Protein AF-A0A6P0M7S0-F1 (afdb_monomer)

Nearest PDB structures (foldseek):
  2wla-assembly1_A  TM=7.675E-01  e=1.914E-01  Streptococcus pyogenes
  8hx0-assembly1_A  TM=8.328E-01  e=4.537E-01  Mycolicibacterium smegmatis MC2 155
  5ww9-assembly1_B  TM=8.258E-01  e=5.711E-01  Mycolicibacterium smegmatis MC2 155
  4dyu-assembly1_K  TM=7.844E-01  e=1.609E+00  Yersinia pestis KIM10+
  4dyu-assembly1_H  TM=8.042E-01  e=1.704E+00  Yersinia pestis KIM10+

Solvent-accessible surface area (backbone atoms only — not comparable to full-atom values): 6104 Å² total; per-residue (Å²): 129,93,68,78,50,67,69,58,55,52,51,63,73,65,49,85,52,61,73,68,45,45,66,57,38,50,42,49,27,48,32,31,51,59,50,40,60,60,41,50,52,54,45,70,65,54,54,86,100,46,66,61,72,57,42,53,53,40,51,51,48,42,53,49,34,54,47,48,28,50,50,36,38,50,52,34,42,74,60,72,46,74,71,80,75,90,48,79,84,57,60,74,68,82,92,62,78,58,59,83,38,87,127

Radius of gyration: 15.81 Å; Cα contacts (8 Å, |Δi|>4): 85; chains: 1; bounding box: 34×26×45 Å

Structure (mmCIF, N/CA/C/O backbone):
data_AF-A0A6P0M7S0-F1
#
_entry.id   AF-A0A6P0M7S0-F1
#
loop_
_atom_site.group_PDB
_atom_site.id
_atom_site.type_symbol
_atom_site.label_atom_id
_atom_site.label_alt_id
_atom_site.label_comp_id
_atom_site.label_asym_id
_atom_site.label_entity_id
_atom_site.label_seq_id
_atom_site.pdbx_PDB_ins_code
_atom_site.Cartn_x
_atom_site.Cartn_y
_atom_site.Cartn_z
_atom_site.occupancy
_atom_site.B_iso_or_equiv
_atom_site.auth_seq_id
_atom_site.auth_comp_id
_atom_site.auth_asym_id
_atom_site.auth_atom_id
_atom_site.pdbx_PDB_model_num
ATOM 1 N N . MET A 1 1 ? 5.947 14.027 -2.491 1.00 51.91 1 MET A N 1
ATOM 2 C CA . MET A 1 1 ? 5.692 13.276 -1.244 1.00 51.91 1 MET A CA 1
ATOM 3 C C . MET A 1 1 ? 4.194 13.280 -1.000 1.00 51.91 1 MET A C 1
ATOM 5 O O . MET A 1 1 ? 3.612 14.361 -1.055 1.00 51.91 1 MET A O 1
ATOM 9 N N . LEU A 1 2 ? 3.589 12.102 -0.819 1.00 69.94 2 LEU A N 1
ATOM 10 C CA . LEU A 1 2 ? 2.176 11.948 -0.460 1.00 69.94 2 LEU A CA 1
ATOM 11 C C . LEU A 1 2 ? 1.878 12.792 0.788 1.00 69.94 2 LEU A C 1
ATOM 13 O O . LEU A 1 2 ? 2.626 12.726 1.764 1.00 69.94 2 LEU A O 1
ATOM 17 N N . LYS A 1 3 ? 0.822 13.609 0.754 1.00 79.56 3 LYS A N 1
ATOM 18 C CA . LYS A 1 3 ? 0.370 14.371 1.923 1.00 79.56 3 LYS A CA 1
ATOM 19 C C . LYS A 1 3 ? -0.970 13.815 2.372 1.00 79.56 3 LYS A C 1
ATOM 21 O O . LYS A 1 3 ? -1.966 13.993 1.681 1.00 79.56 3 LYS A O 1
ATOM 26 N N . ILE A 1 4 ? -0.981 13.162 3.529 1.00 81.12 4 ILE A N 1
ATOM 27 C CA . ILE A 1 4 ? -2.223 12.724 4.163 1.00 81.12 4 ILE A CA 1
ATOM 28 C C . ILE A 1 4 ? -2.917 13.965 4.750 1.00 81.12 4 ILE A C 1
ATOM 30 O O . ILE A 1 4 ? -2.265 14.730 5.472 1.00 81.12 4 ILE A O 1
ATOM 34 N N . PRO A 1 5 ? -4.208 14.205 4.456 1.00 86.50 5 PRO A N 1
ATOM 35 C CA . PRO A 1 5 ? -4.951 15.316 5.040 1.00 86.50 5 PRO A CA 1
ATOM 36 C C . PRO A 1 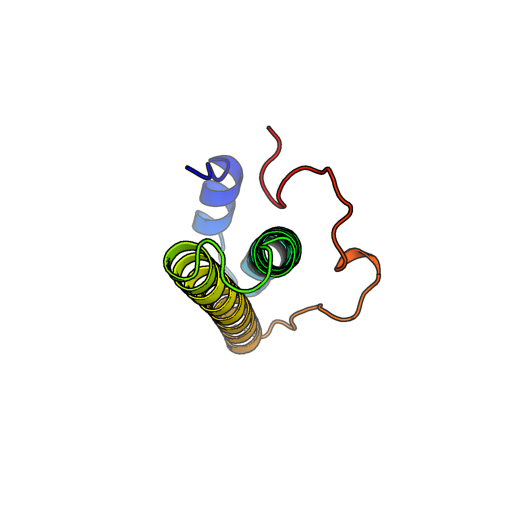5 ? -4.923 15.292 6.574 1.00 86.50 5 PRO A C 1
ATOM 38 O O . PRO A 1 5 ? -5.189 14.263 7.195 1.00 86.50 5 PRO A O 1
ATOM 41 N N . VAL A 1 6 ? -4.680 16.450 7.199 1.00 88.75 6 VAL A N 1
ATOM 42 C CA . VAL A 1 6 ? -4.621 16.587 8.671 1.00 88.75 6 VAL A CA 1
ATOM 43 C C . VAL A 1 6 ? -5.912 16.106 9.343 1.00 88.75 6 VAL A C 1
ATOM 45 O O . VAL A 1 6 ? -5.855 15.533 10.426 1.00 88.75 6 VAL A O 1
ATOM 48 N N . GLY A 1 7 ? -7.064 16.275 8.685 1.00 89.75 7 GLY A N 1
ATOM 49 C CA . GLY A 1 7 ? -8.348 15.782 9.188 1.00 89.75 7 GLY A CA 1
ATOM 50 C C . GLY A 1 7 ? -8.388 14.261 9.374 1.00 89.75 7 GLY A C 1
ATOM 51 O O . GLY A 1 7 ? -8.912 13.797 10.380 1.00 89.75 7 GLY A O 1
ATOM 52 N N . ILE A 1 8 ? -7.765 13.489 8.472 1.00 90.62 8 ILE A N 1
ATOM 53 C CA . ILE A 1 8 ? -7.666 12.024 8.607 1.00 90.62 8 ILE A CA 1
ATOM 54 C C . ILE A 1 8 ? -6.796 11.671 9.816 1.00 90.62 8 ILE A C 1
ATOM 56 O O . ILE A 1 8 ? -7.164 10.829 10.628 1.00 90.62 8 ILE A O 1
ATOM 60 N N . ILE A 1 9 ? -5.668 12.364 9.984 1.00 91.19 9 ILE A N 1
ATOM 61 C CA . ILE A 1 9 ? -4.771 12.148 11.126 1.00 91.19 9 ILE A CA 1
ATOM 62 C C . ILE A 1 9 ? -5.476 12.463 12.453 1.00 91.19 9 ILE A C 1
ATOM 64 O O . ILE A 1 9 ? -5.358 11.707 13.414 1.00 91.19 9 ILE A O 1
ATOM 68 N N . GLN A 1 10 ? -6.255 13.546 12.508 1.00 93.62 10 GLN A N 1
ATOM 69 C CA . GLN A 1 10 ? -7.046 13.895 13.689 1.00 93.62 10 GLN A CA 1
ATOM 70 C C . GLN A 1 10 ? -8.111 12.842 14.011 1.00 93.62 10 GLN A C 1
ATOM 72 O O . GLN A 1 10 ? -8.272 12.506 15.181 1.00 93.62 10 GLN A O 1
ATOM 77 N N . GLN A 1 11 ? -8.797 12.300 13.000 1.00 93.12 11 GLN A N 1
ATOM 78 C CA . GLN A 1 11 ? -9.774 11.220 13.181 1.00 93.12 11 GLN A CA 1
ATOM 79 C C . GLN A 1 11 ? -9.112 9.965 13.761 1.00 93.12 11 GLN A C 1
ATOM 81 O O . GLN A 1 11 ? -9.593 9.432 14.758 1.00 93.12 11 GLN A O 1
ATOM 86 N N . ILE A 1 12 ? -7.952 9.565 13.226 1.00 94.56 12 ILE A N 1
ATOM 87 C CA . ILE A 1 12 ? -7.176 8.426 13.742 1.00 94.56 12 ILE A CA 1
ATOM 88 C C . ILE A 1 12 ? -6.760 8.655 15.203 1.00 94.56 12 ILE A C 1
ATOM 90 O O . ILE A 1 12 ? -6.897 7.755 16.026 1.00 94.56 12 ILE A O 1
ATOM 94 N N . HIS A 1 13 ? -6.300 9.858 15.565 1.00 95.94 13 HIS A N 1
ATOM 95 C CA . HIS A 1 13 ? -5.942 10.179 16.955 1.00 95.94 13 HIS A CA 1
ATOM 96 C C . HIS A 1 13 ? -7.129 10.173 17.926 1.00 95.94 13 HIS A C 1
ATOM 98 O O . HIS A 1 13 ? -6.924 10.051 19.133 1.00 95.94 13 HIS A O 1
ATOM 104 N N . GLN A 1 14 ? -8.349 10.348 17.423 1.00 96.75 14 GLN A N 1
ATOM 105 C CA . GLN A 1 14 ? -9.572 10.359 18.223 1.00 96.75 14 GLN A CA 1
ATOM 106 C C . GLN A 1 14 ? -10.243 8.984 18.315 1.00 96.75 14 GLN A C 1
ATOM 108 O O . GLN A 1 14 ? -11.228 8.866 19.046 1.00 96.75 14 GLN A O 1
ATOM 113 N N . ALA A 1 15 ? -9.723 7.969 17.614 1.00 97.25 15 ALA A N 1
ATOM 114 C CA . ALA A 1 15 ? -10.228 6.604 17.671 1.00 97.25 15 ALA A CA 1
ATOM 115 C C . ALA A 1 15 ? -10.220 6.081 19.116 1.00 97.25 15 ALA A C 1
ATOM 117 O O . ALA A 1 15 ? -9.215 6.172 19.827 1.00 97.25 15 ALA A O 1
ATOM 118 N N . LYS A 1 16 ? -11.356 5.539 19.554 1.00 97.69 16 LYS A N 1
ATOM 119 C CA . LYS A 1 16 ? -11.543 4.961 20.893 1.00 97.69 16 LYS A CA 1
ATOM 120 C C . LYS A 1 16 ? -11.691 3.450 20.834 1.00 97.69 16 LYS A C 1
ATOM 122 O O . LYS A 1 16 ? -11.344 2.767 21.794 1.00 97.69 16 LYS A O 1
ATOM 127 N N . GLU A 1 17 ? -12.184 2.943 19.712 1.00 97.88 17 GLU A N 1
ATOM 128 C CA . GLU A 1 17 ? -12.411 1.530 19.464 1.00 97.88 17 GLU A CA 1
ATOM 129 C C . GLU A 1 17 ? -11.724 1.102 18.166 1.00 97.88 17 GLU A C 1
ATOM 13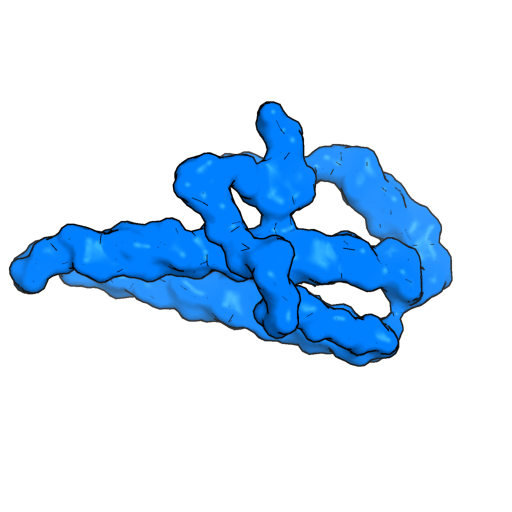1 O O . GLU A 1 17 ? -11.485 1.904 17.265 1.00 97.88 17 GLU A O 1
ATOM 136 N N . ALA A 1 18 ? -11.415 -0.191 18.045 1.00 97.38 18 ALA A N 1
ATOM 137 C CA . ALA A 1 18 ? -10.788 -0.739 16.843 1.00 97.38 18 ALA A CA 1
ATOM 138 C C . ALA A 1 18 ? -11.588 -0.424 15.566 1.00 97.38 18 ALA A C 1
ATOM 140 O O . ALA A 1 18 ? -11.002 -0.092 14.536 1.00 97.38 18 ALA A O 1
ATOM 141 N N . GLN A 1 19 ? -12.921 -0.487 15.655 1.00 98.12 19 GLN A N 1
ATOM 142 C CA . GLN A 1 19 ? -13.847 -0.231 14.551 1.00 98.12 19 GLN A CA 1
ATOM 143 C C . GLN A 1 19 ? -13.669 1.165 13.936 1.00 98.12 19 GLN A C 1
ATOM 145 O O . GLN A 1 19 ? -13.832 1.319 12.723 1.00 98.12 19 GLN A O 1
ATOM 150 N N . ASP A 1 20 ? -13.276 2.160 14.740 1.00 97.50 20 ASP A N 1
ATOM 151 C CA . ASP A 1 20 ? -13.047 3.537 14.282 1.00 97.50 20 ASP A CA 1
ATOM 152 C C . ASP A 1 20 ? -11.932 3.609 13.223 1.00 97.50 20 ASP A C 1
ATOM 154 O O . ASP A 1 20 ? -11.896 4.523 12.401 1.00 97.50 20 ASP A O 1
ATOM 158 N N . LEU A 1 21 ? -11.026 2.625 13.203 1.00 97.81 21 LEU A N 1
ATOM 159 C CA . LEU A 1 21 ? -9.898 2.564 12.273 1.00 97.81 21 LEU A CA 1
ATOM 160 C C . LEU A 1 21 ? -10.207 1.800 10.981 1.00 97.81 21 LEU A C 1
ATOM 162 O O . LEU A 1 21 ? -9.400 1.844 10.052 1.00 97.81 21 LEU A O 1
ATOM 166 N N . TYR A 1 22 ? -11.341 1.101 10.882 1.00 97.81 22 TYR A N 1
ATOM 167 C CA . TYR A 1 22 ? -11.570 0.155 9.782 1.00 97.81 22 TYR A CA 1
ATOM 168 C C . TYR A 1 22 ? -11.629 0.857 8.429 1.00 97.81 22 TYR A C 1
ATOM 170 O O . TYR A 1 22 ? -10.976 0.421 7.484 1.00 97.81 22 TYR A O 1
ATOM 178 N N . THR A 1 23 ? -12.343 1.981 8.344 1.00 95.56 23 THR A N 1
ATOM 179 C CA . THR A 1 23 ? -12.425 2.779 7.112 1.00 95.56 23 THR A CA 1
ATOM 180 C C . THR A 1 23 ? -11.066 3.367 6.733 1.00 95.56 23 THR A C 1
ATOM 182 O O . THR A 1 23 ? -10.726 3.410 5.555 1.00 95.56 23 THR A O 1
ATOM 185 N N . HIS A 1 24 ? -10.256 3.775 7.714 1.00 95.75 24 HIS A N 1
ATOM 186 C CA . HIS A 1 24 ? -8.918 4.314 7.463 1.00 95.75 24 HIS A CA 1
ATOM 187 C C . HIS A 1 24 ? -7.955 3.247 6.939 1.00 95.75 24 HIS A C 1
ATOM 189 O O . HIS A 1 24 ? -7.214 3.500 5.994 1.00 95.75 24 HIS A O 1
ATOM 195 N N . LEU A 1 25 ? -7.995 2.042 7.508 1.00 96.81 25 LEU A N 1
ATOM 196 C CA . LEU A 1 25 ? -7.180 0.919 7.048 1.00 96.81 25 LEU A CA 1
ATOM 197 C C . LEU A 1 25 ? -7.654 0.384 5.695 1.00 96.81 25 LEU A C 1
ATOM 199 O O . LEU A 1 25 ? -6.823 0.057 4.858 1.00 96.81 25 LEU A O 1
ATOM 203 N N . GLN A 1 26 ? -8.963 0.345 5.437 1.00 97.00 26 GLN A N 1
ATOM 204 C CA . GLN A 1 26 ? -9.485 -0.003 4.113 1.00 97.00 26 GLN A CA 1
ATOM 205 C C . GLN A 1 26 ? -9.026 1.014 3.057 1.00 97.00 26 GLN A C 1
ATOM 207 O O . GLN A 1 26 ? -8.548 0.622 1.997 1.00 97.00 26 GLN A O 1
ATOM 212 N N . ALA A 1 27 ? -9.081 2.309 3.372 1.00 94.56 27 ALA A N 1
ATOM 213 C CA . ALA A 1 27 ? -8.603 3.348 2.470 1.00 94.56 27 ALA A CA 1
ATOM 214 C C . ALA A 1 27 ? -7.076 3.283 2.260 1.00 94.56 27 ALA A C 1
ATOM 216 O O . ALA A 1 27 ? -6.604 3.495 1.146 1.00 94.56 27 ALA A O 1
ATOM 217 N N . ALA A 1 28 ? -6.299 2.940 3.297 1.00 95.56 28 ALA A N 1
ATOM 218 C CA . ALA A 1 28 ? -4.866 2.668 3.169 1.00 95.56 28 ALA A CA 1
ATOM 219 C C . ALA A 1 28 ? -4.590 1.468 2.259 1.00 95.56 28 ALA A C 1
ATOM 221 O O . ALA A 1 28 ? -3.725 1.546 1.397 1.00 95.56 28 ALA A O 1
ATOM 222 N N . LEU A 1 29 ? -5.369 0.395 2.380 1.00 96.75 29 LEU A N 1
ATOM 223 C CA . LEU A 1 29 ? -5.246 -0.784 1.527 1.00 96.75 29 LEU A CA 1
ATOM 224 C C . LEU A 1 29 ? -5.510 -0.433 0.055 1.00 96.75 29 LEU A C 1
ATOM 226 O O . LEU A 1 29 ? -4.746 -0.827 -0.824 1.00 96.75 29 LEU A O 1
ATOM 230 N N . GLU A 1 30 ? -6.561 0.344 -0.208 1.00 95.56 30 GLU A N 1
ATOM 231 C CA . GLU A 1 30 ? -6.885 0.852 -1.545 1.00 95.56 30 GLU A CA 1
ATOM 232 C C . GLU A 1 30 ? -5.792 1.774 -2.095 1.00 95.56 30 GLU A C 1
ATOM 234 O O . GLU A 1 30 ? -5.489 1.716 -3.286 1.00 95.56 30 GLU A O 1
ATOM 239 N N . LEU A 1 31 ? -5.165 2.594 -1.244 1.00 94.56 31 LEU A N 1
ATOM 240 C CA . LEU A 1 31 ? -4.036 3.435 -1.636 1.00 94.56 31 LEU A CA 1
ATOM 241 C C . LEU A 1 31 ? -2.850 2.591 -2.115 1.00 94.56 31 LEU A C 1
ATOM 243 O O . LEU A 1 31 ? -2.391 2.822 -3.232 1.00 94.56 31 LEU A O 1
ATO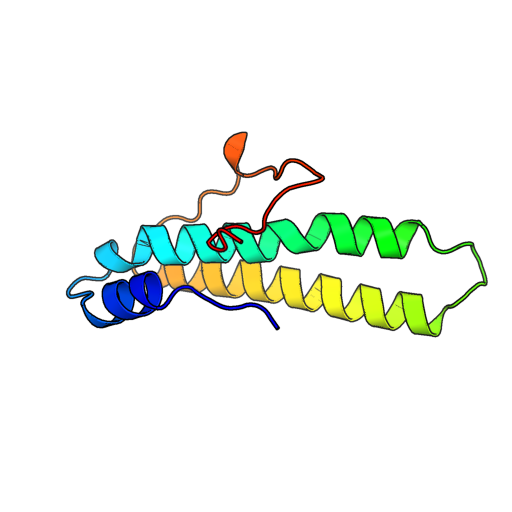M 247 N N . GLU A 1 32 ? -2.402 1.605 -1.332 1.00 96.06 32 GLU A N 1
ATOM 248 C CA . GLU A 1 32 ? -1.307 0.705 -1.737 1.00 96.06 32 GLU A CA 1
ATOM 249 C C . GLU A 1 32 ? -1.671 -0.061 -3.021 1.00 96.06 32 GLU A C 1
ATOM 251 O O . GLU A 1 32 ? -0.859 -0.217 -3.929 1.00 96.06 32 GLU A O 1
ATOM 256 N N . HIS A 1 33 ? -2.930 -0.495 -3.166 1.00 96.12 33 HIS A N 1
ATOM 257 C CA . HIS A 1 33 ? -3.370 -1.138 -4.403 1.00 96.12 33 HIS A CA 1
ATOM 258 C C . HIS A 1 33 ? -3.332 -0.187 -5.605 1.00 96.12 33 HIS A C 1
ATOM 260 O O . HIS A 1 33 ? -2.955 -0.597 -6.702 1.00 96.12 33 HIS A O 1
ATOM 266 N N . SER A 1 34 ? -3.683 1.086 -5.414 1.00 95.06 34 SER A N 1
ATOM 267 C CA . SER A 1 34 ? -3.762 2.074 -6.494 1.00 95.06 34 SER A CA 1
ATOM 268 C C . SER A 1 34 ? -2.420 2.382 -7.168 1.00 95.06 34 SER A C 1
ATOM 270 O O . SER A 1 34 ? -2.410 2.883 -8.297 1.00 95.06 34 SER A O 1
ATOM 272 N N . THR A 1 35 ? -1.295 2.066 -6.525 1.00 94.81 35 THR A N 1
ATOM 273 C CA . THR A 1 35 ? 0.055 2.290 -7.062 1.00 94.81 35 THR A CA 1
ATOM 274 C C . THR A 1 35 ? 0.589 1.079 -7.835 1.00 94.81 35 THR A C 1
ATOM 276 O O . THR A 1 35 ? 1.375 1.247 -8.773 1.00 94.81 35 THR A O 1
ATOM 279 N N . ILE A 1 36 ? 0.107 -0.134 -7.531 1.00 96.75 36 ILE A N 1
ATOM 280 C CA . ILE A 1 36 ? 0.572 -1.384 -8.151 1.00 96.75 36 ILE A CA 1
ATOM 281 C C . ILE A 1 36 ? 0.347 -1.396 -9.679 1.00 96.75 36 ILE A C 1
ATOM 283 O O . ILE A 1 36 ? 1.321 -1.633 -10.403 1.00 96.75 36 ILE A O 1
ATOM 287 N N . PRO A 1 37 ? -0.862 -1.128 -10.231 1.00 96.25 37 PRO A N 1
ATOM 288 C CA . PRO A 1 37 ? -1.069 -1.159 -11.679 1.00 96.25 37 PRO A CA 1
ATOM 289 C C . PRO A 1 37 ? -0.237 -0.124 -12.455 1.00 96.25 37 PRO A C 1
ATOM 291 O O . PRO A 1 37 ? 0.341 -0.510 -13.474 1.00 96.25 37 PRO A O 1
ATOM 294 N N . PRO A 1 38 ? -0.095 1.148 -12.020 1.00 96.06 38 PRO A N 1
ATOM 295 C CA . PRO A 1 38 ? 0.794 2.108 -12.672 1.00 96.06 38 PRO A CA 1
ATOM 296 C C . PRO A 1 38 ? 2.259 1.666 -12.683 1.00 96.06 38 PRO A C 1
ATOM 298 O O . PRO A 1 38 ? 2.910 1.769 -13.723 1.00 96.06 38 PRO A O 1
ATOM 301 N N . TYR A 1 39 ? 2.776 1.126 -11.573 1.00 97.44 39 TYR A N 1
ATOM 302 C CA . TYR A 1 39 ? 4.156 0.641 -11.528 1.00 97.44 39 TYR A CA 1
ATOM 303 C C . TYR A 1 39 ? 4.372 -0.600 -12.397 1.00 97.44 39 TYR A C 1
ATOM 305 O O . TYR A 1 39 ? 5.367 -0.668 -13.118 1.00 97.44 39 TYR A O 1
ATOM 313 N N . LEU A 1 40 ? 3.427 -1.544 -12.417 1.00 98.00 40 LEU A N 1
ATOM 314 C CA . LEU A 1 40 ? 3.475 -2.681 -13.340 1.00 98.00 40 LEU A CA 1
ATOM 315 C C . LEU A 1 40 ? 3.369 -2.235 -14.803 1.00 98.00 40 LEU A C 1
ATOM 317 O O . LEU A 1 40 ? 4.100 -2.740 -15.649 1.00 98.00 40 LEU A O 1
ATOM 321 N N . THR A 1 41 ? 2.511 -1.258 -15.103 1.00 97.56 41 THR A N 1
ATOM 322 C CA . THR A 1 41 ? 2.391 -0.677 -16.450 1.00 97.56 41 THR A CA 1
ATOM 323 C C . THR A 1 41 ? 3.716 -0.050 -16.882 1.00 97.56 41 THR A C 1
ATOM 325 O O . THR A 1 41 ? 4.175 -0.296 -17.995 1.00 97.56 41 THR A O 1
ATOM 328 N N . ALA A 1 42 ? 4.374 0.701 -15.992 1.00 97.12 42 ALA A N 1
ATOM 329 C CA . ALA A 1 42 ? 5.692 1.268 -16.251 1.00 97.12 42 ALA A CA 1
ATOM 330 C C . ALA A 1 42 ? 6.746 0.171 -16.475 1.00 97.12 42 ALA A C 1
ATOM 332 O O . ALA A 1 42 ? 7.446 0.209 -17.486 1.00 97.12 42 ALA A O 1
ATOM 333 N N . LEU A 1 43 ? 6.810 -0.834 -15.594 1.00 97.88 43 LEU A N 1
ATOM 334 C CA . LEU A 1 43 ? 7.733 -1.968 -15.7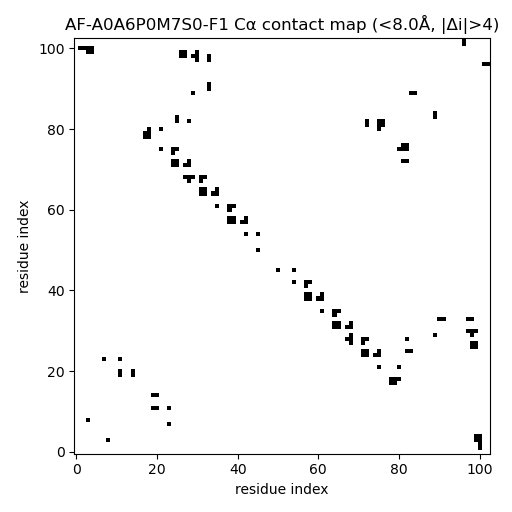04 1.00 97.88 43 LEU A CA 1
ATOM 335 C C . LEU A 1 43 ? 7.587 -2.691 -17.048 1.00 97.88 43 LEU A C 1
ATOM 337 O O . LEU A 1 43 ? 8.576 -2.901 -17.744 1.00 97.88 43 LEU A O 1
ATOM 341 N N . TYR A 1 44 ? 6.356 -3.033 -17.432 1.00 97.31 44 TYR A N 1
ATOM 342 C CA . TYR A 1 44 ? 6.081 -3.770 -18.666 1.00 97.31 44 TYR A CA 1
ATOM 343 C C . TYR A 1 44 ? 6.151 -2.912 -19.935 1.00 97.31 44 TYR A C 1
ATOM 345 O O . TYR A 1 44 ? 6.167 -3.461 -21.034 1.00 97.31 44 TYR A O 1
ATOM 353 N N . SER A 1 45 ? 6.233 -1.585 -19.810 1.00 97.44 45 SER A N 1
ATOM 354 C CA . SER A 1 45 ? 6.485 -0.694 -20.951 1.00 97.44 45 SER A CA 1
ATOM 355 C C . SER A 1 45 ? 7.964 -0.622 -21.361 1.00 97.44 45 SER A C 1
ATOM 357 O O . SER A 1 45 ? 8.277 -0.142 -22.455 1.00 97.44 45 SER A O 1
ATOM 359 N N . ILE A 1 46 ? 8.882 -1.097 -20.506 1.00 97.12 46 ILE A N 1
ATOM 360 C CA . ILE A 1 46 ? 10.323 -1.102 -20.784 1.00 97.12 46 ILE A CA 1
ATOM 361 C C . ILE A 1 46 ? 10.623 -2.095 -21.909 1.00 97.12 46 ILE A C 1
ATOM 363 O O . ILE A 1 46 ? 10.243 -3.263 -21.853 1.00 97.12 46 ILE A O 1
ATOM 367 N N . GLN A 1 47 ? 11.337 -1.630 -22.937 1.00 96.62 47 GLN A N 1
ATOM 368 C CA . GLN A 1 47 ? 11.682 -2.466 -24.084 1.00 96.62 47 GLN A CA 1
ATOM 369 C C . GLN A 1 47 ? 12.662 -3.581 -23.683 1.00 96.62 47 GLN A C 1
ATOM 371 O O . GLN A 1 47 ? 13.551 -3.342 -22.855 1.00 96.62 47 GLN A O 1
ATOM 376 N N . PRO A 1 48 ? 12.571 -4.776 -24.296 1.00 92.62 48 PRO A N 1
ATOM 377 C CA . PRO A 1 48 ? 13.518 -5.858 -24.051 1.00 92.62 48 PRO A CA 1
ATOM 378 C C . PRO A 1 48 ? 14.973 -5.399 -24.212 1.00 92.62 48 PRO A C 1
ATOM 380 O O . PRO A 1 48 ? 15.301 -4.674 -25.150 1.00 92.62 48 PRO A O 1
ATOM 383 N N . ASN A 1 49 ? 15.850 -5.839 -23.306 1.00 90.88 49 ASN A N 1
ATOM 384 C CA . ASN A 1 49 ? 17.279 -5.491 -23.275 1.00 90.88 49 ASN A CA 1
ATOM 385 C C . ASN A 1 49 ? 17.584 -3.986 -23.110 1.00 90.88 49 ASN A C 1
ATOM 387 O O . ASN A 1 49 ? 18.702 -3.552 -23.388 1.00 90.88 49 ASN A O 1
ATOM 391 N N . SER A 1 50 ? 16.618 -3.186 -22.649 1.00 94.12 50 SER A N 1
ATOM 392 C CA . SER A 1 50 ? 16.817 -1.773 -22.317 1.00 94.12 50 SER A CA 1
ATOM 393 C C . SER A 1 50 ? 16.617 -1.528 -20.823 1.00 94.12 50 SER A C 1
ATOM 395 O O . SER A 1 50 ? 15.802 -2.193 -20.189 1.00 94.12 50 SER A O 1
ATOM 397 N N . ASN A 1 51 ? 17.343 -0.554 -20.263 1.00 95.62 51 ASN A N 1
ATOM 398 C CA . ASN A 1 51 ? 17.053 0.023 -18.944 1.00 95.62 51 ASN A CA 1
ATOM 399 C C . ASN A 1 51 ? 16.879 -1.003 -17.805 1.00 95.62 51 ASN A C 1
ATOM 401 O O . ASN A 1 51 ? 16.045 -0.819 -16.921 1.00 95.62 51 ASN A O 1
ATOM 405 N N . GLN A 1 52 ? 17.671 -2.078 -17.803 1.00 95.69 52 GLN A N 1
ATOM 406 C CA . GLN A 1 52 ? 17.483 -3.2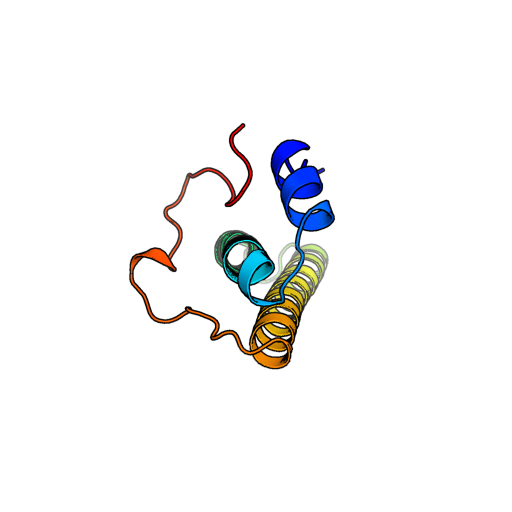01 -16.880 1.00 95.69 52 GLN A CA 1
ATOM 407 C C . GLN A 1 52 ? 17.558 -2.793 -15.402 1.00 95.69 52 GLN A C 1
ATOM 409 O O . GLN A 1 52 ? 16.718 -3.208 -14.612 1.00 95.69 52 GLN A O 1
ATOM 414 N N . THR A 1 53 ? 18.474 -1.891 -15.042 1.00 97.56 53 THR A N 1
ATOM 415 C CA . THR A 1 53 ? 18.542 -1.327 -13.684 1.00 97.56 53 THR A CA 1
ATOM 416 C C . THR A 1 53 ? 17.253 -0.601 -13.290 1.00 97.56 53 THR A C 1
ATOM 418 O O . THR A 1 53 ? 16.806 -0.707 -12.154 1.00 97.56 53 THR A O 1
ATOM 421 N N . ILE A 1 54 ? 16.615 0.114 -14.224 1.00 97.56 54 ILE A N 1
ATOM 422 C CA . ILE A 1 54 ? 15.335 0.788 -13.965 1.00 97.56 54 ILE A CA 1
ATOM 423 C C . ILE A 1 54 ? 14.225 -0.252 -13.784 1.00 97.56 54 ILE A C 1
ATOM 425 O O . ILE A 1 54 ? 13.411 -0.109 -12.876 1.00 97.56 54 ILE A O 1
ATOM 429 N N . ALA A 1 55 ? 14.209 -1.314 -14.595 1.00 97.75 55 ALA A N 1
ATOM 430 C CA . ALA A 1 55 ? 13.253 -2.408 -14.435 1.00 97.75 55 ALA A CA 1
ATOM 431 C C . ALA A 1 55 ? 13.379 -3.077 -13.054 1.00 97.75 55 ALA A C 1
ATOM 433 O O . ALA A 1 55 ? 12.371 -3.314 -12.395 1.00 97.75 55 ALA A O 1
ATOM 434 N N . GLU A 1 56 ? 14.603 -3.317 -12.580 1.00 97.75 56 GLU A N 1
ATOM 435 C CA . GLU A 1 56 ? 14.863 -3.884 -11.251 1.00 97.75 56 GLU A CA 1
ATOM 436 C C . GLU A 1 56 ? 14.390 -2.963 -10.118 1.00 97.75 56 GLU A C 1
ATOM 438 O O . GLU A 1 56 ? 13.768 -3.443 -9.170 1.00 97.75 56 GLU A O 1
ATOM 443 N N . ILE A 1 57 ? 14.614 -1.649 -10.241 1.00 98.31 57 ILE A N 1
ATOM 444 C CA . ILE A 1 57 ? 14.133 -0.648 -9.274 1.00 98.31 57 ILE A CA 1
ATOM 445 C C . ILE A 1 57 ? 12.600 -0.595 -9.256 1.00 98.31 57 ILE A C 1
ATOM 447 O O . ILE A 1 57 ? 11.990 -0.625 -8.193 1.00 98.31 57 ILE A O 1
ATOM 451 N N . ILE A 1 58 ? 11.942 -0.540 -10.417 1.00 98.19 58 ILE A N 1
ATOM 452 C CA . ILE A 1 58 ? 10.472 -0.512 -10.455 1.00 98.19 58 ILE A CA 1
ATOM 453 C C . ILE A 1 58 ? 9.909 -1.826 -9.901 1.00 98.19 58 ILE A C 1
ATOM 455 O O . ILE A 1 58 ? 8.944 -1.812 -9.141 1.00 98.19 58 ILE A O 1
ATOM 459 N N . PHE A 1 59 ? 10.527 -2.964 -10.224 1.00 98.06 59 PHE A N 1
ATOM 460 C CA . PHE A 1 59 ? 10.109 -4.255 -9.692 1.00 98.06 59 PHE A CA 1
ATOM 461 C C . PHE A 1 59 ? 10.281 -4.346 -8.170 1.00 98.06 59 PHE A C 1
ATOM 463 O O . PHE A 1 59 ? 9.429 -4.939 -7.504 1.00 98.06 59 PHE A O 1
ATOM 470 N N . SER A 1 60 ? 11.334 -3.751 -7.592 1.00 98.56 60 SER A N 1
ATOM 471 C CA . SER A 1 60 ? 11.462 -3.686 -6.133 1.00 98.56 60 SER A CA 1
ATOM 472 C C . SER A 1 60 ? 10.329 -2.874 -5.512 1.00 98.56 60 SER A C 1
ATOM 474 O O . SER A 1 60 ? 9.711 -3.373 -4.577 1.00 98.56 60 SER A O 1
ATOM 476 N N . VAL A 1 61 ? 9.989 -1.715 -6.090 1.00 98.25 61 VAL A N 1
ATOM 477 C CA . VAL A 1 61 ? 8.866 -0.879 -5.631 1.00 98.25 61 VAL A CA 1
ATOM 478 C C . VAL A 1 61 ? 7.544 -1.644 -5.705 1.00 98.25 61 VAL A C 1
ATOM 480 O O . VAL A 1 61 ? 6.839 -1.718 -4.711 1.00 98.25 61 VAL A O 1
ATOM 483 N N . VAL A 1 62 ? 7.225 -2.314 -6.822 1.00 98.31 62 VAL A N 1
ATOM 484 C CA . VAL A 1 62 ? 5.979 -3.106 -6.932 1.00 98.31 62 VAL A CA 1
ATOM 485 C C . VAL A 1 62 ? 5.854 -4.130 -5.798 1.00 98.31 62 VAL A C 1
ATOM 487 O O . VAL A 1 62 ? 4.771 -4.303 -5.239 1.00 98.31 62 VAL A O 1
ATOM 490 N N . ARG A 1 63 ? 6.949 -4.819 -5.448 1.00 98.50 63 ARG A N 1
ATOM 491 C CA . ARG A 1 63 ? 6.936 -5.789 -4.342 1.00 98.50 63 ARG A CA 1
ATOM 492 C C . ARG A 1 63 ? 6.746 -5.121 -2.983 1.00 98.50 63 ARG A C 1
ATOM 494 O O . ARG A 1 63 ? 6.098 -5.718 -2.128 1.00 98.50 63 ARG A O 1
ATOM 501 N N . GLU A 1 64 ? 7.301 -3.929 -2.783 1.00 98.56 64 GLU A N 1
ATOM 502 C CA . GLU A 1 64 ? 7.105 -3.143 -1.560 1.00 98.56 64 GLU A CA 1
ATOM 503 C C . GLU A 1 64 ? 5.641 -2.716 -1.409 1.00 98.56 64 GLU A C 1
ATOM 505 O O . GLU A 1 64 ? 5.048 -2.992 -0.372 1.00 98.56 64 GLU A O 1
ATOM 510 N N . GLU A 1 65 ? 5.006 -2.196 -2.461 1.00 98.06 65 GLU A N 1
ATOM 511 C CA . GLU A 1 65 ? 3.584 -1.808 -2.426 1.00 98.06 65 GLU A CA 1
ATOM 512 C C . GLU A 1 65 ? 2.663 -3.024 -2.179 1.00 98.06 65 GLU A C 1
ATOM 514 O O . GLU A 1 65 ? 1.717 -2.967 -1.390 1.00 98.06 65 GLU A O 1
ATOM 519 N N . MET A 1 66 ? 2.971 -4.186 -2.774 1.00 98.38 66 MET A N 1
ATOM 520 C CA . MET A 1 66 ? 2.263 -5.441 -2.472 1.00 98.38 66 MET A CA 1
ATOM 521 C C . MET A 1 66 ? 2.437 -5.866 -1.007 1.00 98.38 66 MET A C 1
ATOM 523 O O . MET A 1 66 ? 1.479 -6.325 -0.378 1.00 98.38 66 MET A O 1
ATOM 527 N N . LEU A 1 67 ? 3.645 -5.722 -0.455 1.00 98.56 67 LEU A N 1
ATOM 528 C CA . LEU A 1 67 ? 3.921 -6.013 0.949 1.00 98.56 67 LEU A CA 1
ATOM 529 C C . LEU A 1 67 ? 3.170 -5.045 1.870 1.00 98.56 67 LEU A C 1
ATOM 531 O O . LEU A 1 67 ? 2.572 -5.494 2.847 1.00 98.56 67 LEU A O 1
ATOM 535 N N . HIS A 1 68 ? 3.149 -3.749 1.560 1.00 98.31 68 HIS A N 1
ATOM 536 C CA . HIS A 1 68 ? 2.393 -2.756 2.318 1.00 98.31 68 HIS A CA 1
ATOM 537 C C . HIS A 1 68 ? 0.898 -3.083 2.324 1.00 98.31 68 HIS A C 1
ATOM 539 O O . HIS A 1 68 ? 0.298 -3.146 3.397 1.00 98.31 68 HIS A O 1
ATOM 545 N N . MET A 1 69 ? 0.315 -3.408 1.164 1.00 97.75 69 MET A N 1
ATOM 546 C CA . MET A 1 69 ? -1.087 -3.824 1.061 1.00 97.75 69 MET A CA 1
ATOM 547 C C . MET A 1 69 ? -1.391 -5.031 1.967 1.00 97.75 69 MET A C 1
ATOM 549 O O . MET A 1 69 ? -2.396 -5.040 2.681 1.00 97.75 69 MET A O 1
ATOM 553 N N . VAL A 1 70 ? -0.502 -6.033 1.998 1.00 98.50 70 VAL A N 1
ATOM 554 C CA . VAL A 1 70 ? -0.627 -7.204 2.887 1.00 98.50 70 VAL A CA 1
ATOM 555 C C . VAL A 1 70 ? -0.497 -6.817 4.362 1.00 98.50 70 VAL A C 1
ATOM 557 O O . VAL A 1 70 ? -1.263 -7.313 5.188 1.00 98.50 70 VAL A O 1
ATOM 560 N N . ILE A 1 71 ? 0.436 -5.931 4.716 1.00 98.75 71 ILE A N 1
ATOM 561 C CA . ILE A 1 71 ? 0.595 -5.444 6.093 1.00 98.75 71 ILE A CA 1
ATOM 562 C C . ILE A 1 71 ? -0.679 -4.732 6.552 1.00 98.75 71 ILE A C 1
ATOM 564 O O . ILE A 1 71 ? -1.191 -5.052 7.624 1.00 98.75 71 ILE A O 1
ATOM 568 N N . VAL A 1 72 ? -1.237 -3.833 5.737 1.00 98.44 72 VAL A N 1
ATOM 569 C CA . VAL A 1 72 ? -2.487 -3.128 6.057 1.00 98.44 72 VAL A CA 1
ATOM 570 C C . VAL A 1 72 ? -3.642 -4.116 6.230 1.00 98.44 72 VAL A C 1
ATOM 572 O O . VAL A 1 72 ? -4.374 -4.038 7.219 1.00 98.44 72 VAL A O 1
ATOM 575 N N . ALA A 1 73 ? -3.772 -5.091 5.325 1.00 98.50 73 ALA A N 1
ATOM 576 C CA . ALA A 1 73 ? -4.784 -6.139 5.426 1.00 98.50 73 ALA A CA 1
ATOM 577 C C . ALA A 1 73 ? -4.644 -6.958 6.722 1.00 98.50 73 ALA A C 1
ATOM 579 O O . ALA A 1 73 ? -5.636 -7.241 7.395 1.00 98.50 73 ALA A O 1
ATOM 580 N N . ASN A 1 74 ? -3.413 -7.305 7.104 1.00 98.69 74 ASN A N 1
ATOM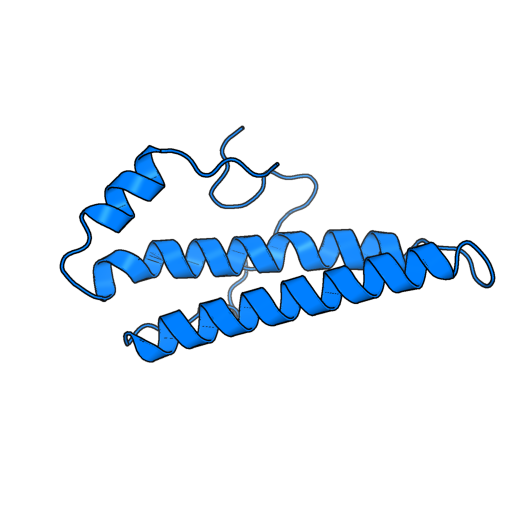 581 C CA . ASN A 1 74 ? -3.129 -8.038 8.335 1.00 98.69 74 ASN A CA 1
ATOM 582 C C . ASN A 1 74 ? -3.443 -7.213 9.586 1.00 98.69 74 ASN A C 1
ATOM 584 O O . ASN A 1 74 ? -4.014 -7.760 10.527 1.00 98.69 74 ASN A O 1
ATOM 588 N N . VAL A 1 75 ? -3.129 -5.913 9.597 1.00 98.62 75 VAL A N 1
ATOM 589 C CA . VAL A 1 75 ? -3.507 -5.018 10.702 1.00 98.62 75 VAL A CA 1
ATOM 590 C C . VAL A 1 75 ? -5.026 -4.944 10.824 1.00 98.62 75 VAL A C 1
ATOM 592 O O . VAL A 1 75 ? -5.543 -5.131 11.923 1.00 98.62 75 VAL A O 1
ATOM 595 N N . LEU A 1 76 ? -5.747 -4.746 9.714 1.00 98.56 76 LEU A N 1
ATOM 596 C CA . LEU A 1 76 ? -7.210 -4.691 9.715 1.00 98.56 76 LEU A CA 1
ATOM 597 C C . LEU A 1 76 ? -7.830 -5.995 10.239 1.00 98.56 76 LEU A C 1
ATOM 599 O O . LEU A 1 76 ? -8.708 -5.944 11.096 1.00 98.56 76 LEU A O 1
ATOM 603 N N . ASN A 1 77 ? -7.331 -7.152 9.794 1.00 98.62 77 ASN A N 1
ATOM 604 C CA . ASN A 1 77 ? -7.743 -8.455 10.328 1.00 98.62 77 ASN A CA 1
ATOM 605 C C . ASN A 1 77 ? -7.449 -8.586 11.834 1.00 98.62 77 ASN A C 1
ATOM 607 O O . ASN A 1 77 ? -8.301 -9.044 12.592 1.00 98.62 77 ASN A O 1
ATOM 611 N N . ALA A 1 78 ? -6.259 -8.175 12.287 1.00 98.62 78 ALA A N 1
ATOM 612 C CA . ALA A 1 78 ? -5.831 -8.319 13.680 1.00 98.62 78 ALA A CA 1
ATOM 613 C C . ALA A 1 78 ? -6.697 -7.519 14.664 1.00 98.62 78 ALA A C 1
ATOM 615 O O . ALA A 1 78 ? -6.867 -7.933 15.809 1.00 98.62 78 ALA A O 1
ATOM 616 N N . ILE A 1 79 ? -7.266 -6.397 14.217 1.00 98.25 79 ILE A N 1
ATOM 617 C CA . ILE A 1 79 ? -8.160 -5.562 15.026 1.00 98.25 79 ILE A CA 1
ATOM 618 C C . ILE A 1 79 ? -9.6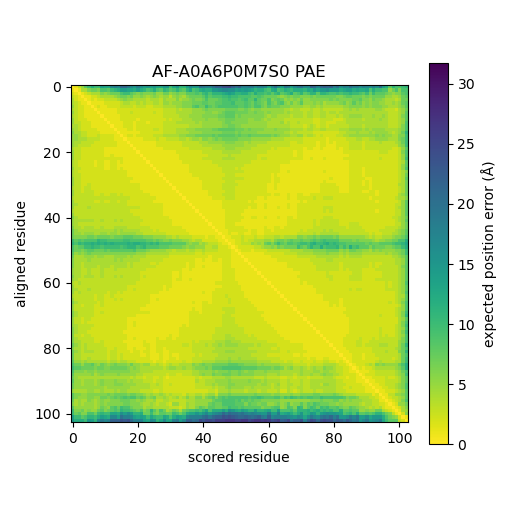50 -5.920 14.853 1.00 98.25 79 ILE A C 1
ATOM 620 O O . ILE A 1 79 ? -10.515 -5.172 15.310 1.00 98.25 79 ILE A O 1
ATOM 624 N N . GLY A 1 80 ? -9.958 -7.048 14.203 1.00 98.44 80 GLY A N 1
ATOM 625 C CA . GLY A 1 80 ? -11.315 -7.591 14.047 1.00 98.44 80 GLY A CA 1
ATOM 626 C C . GLY A 1 80 ? -12.058 -7.170 12.774 1.00 98.44 80 GLY A C 1
ATOM 627 O O . GLY A 1 80 ? -13.218 -7.539 12.600 1.00 98.44 80 GLY A O 1
ATOM 628 N N . GLY A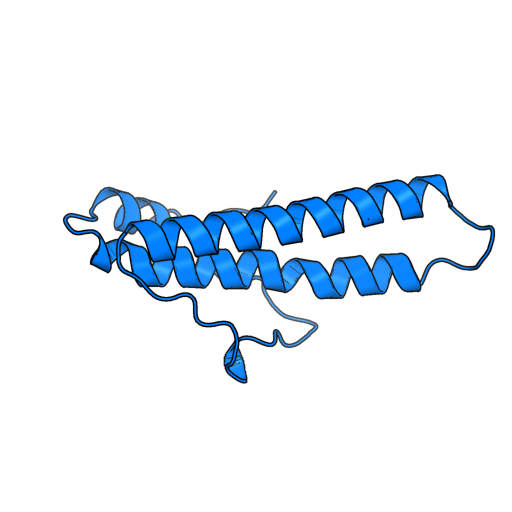 1 81 ? -11.414 -6.413 11.883 1.00 98.06 81 GLY A N 1
ATOM 629 C CA . GLY A 1 81 ? -11.982 -6.017 10.598 1.00 98.06 81 GLY A CA 1
ATOM 630 C C . GLY A 1 81 ? -11.845 -7.095 9.525 1.00 98.06 81 GLY A C 1
ATOM 631 O O . GLY A 1 81 ? -11.336 -8.189 9.751 1.00 98.06 81 GLY A O 1
ATOM 632 N N . SER A 1 82 ? -12.317 -6.789 8.317 1.00 97.88 82 SER A N 1
ATOM 633 C CA . SER A 1 82 ? -12.227 -7.693 7.166 1.00 97.88 82 SER A CA 1
ATOM 634 C C . SER A 1 82 ? -11.862 -6.901 5.909 1.00 97.88 82 SER A C 1
ATOM 636 O O . SER A 1 82 ? -12.724 -6.187 5.390 1.00 97.88 82 SER A O 1
ATOM 638 N N . PRO A 1 83 ? -10.618 -7.009 5.406 1.00 97.94 83 PRO A N 1
ATOM 639 C CA . PRO A 1 83 ? -10.179 -6.358 4.175 1.00 97.94 83 PRO A CA 1
ATOM 640 C C . PRO A 1 83 ? -11.097 -6.672 2.995 1.00 97.94 83 PRO A C 1
ATOM 642 O O . PRO A 1 83 ? -11.399 -7.835 2.725 1.00 97.94 83 PRO A O 1
ATOM 645 N N . GLN A 1 84 ? -11.539 -5.642 2.281 1.00 96.75 84 GLN A N 1
ATOM 646 C CA . GLN A 1 84 ? -12.413 -5.784 1.120 1.00 96.75 84 GLN A CA 1
ATOM 647 C C . GLN A 1 84 ? -11.591 -5.567 -0.153 1.00 96.75 84 GLN A C 1
ATOM 649 O O . GLN A 1 84 ? -11.263 -4.435 -0.491 1.00 96.75 84 GLN A O 1
ATOM 654 N N . VAL A 1 85 ? -11.258 -6.658 -0.847 1.00 95.56 85 VAL A N 1
ATOM 655 C CA . VAL A 1 85 ? -10.437 -6.644 -2.081 1.00 95.56 85 VAL A CA 1
ATOM 656 C C . VAL A 1 85 ? -11.173 -7.191 -3.307 1.00 95.56 85 VAL A C 1
ATOM 658 O O . VAL A 1 85 ? -10.690 -7.116 -4.430 1.00 95.56 85 VAL A O 1
ATOM 661 N N . ASN A 1 86 ? -12.348 -7.782 -3.105 1.00 93.38 86 ASN A N 1
ATOM 662 C CA . ASN A 1 86 ? -13.114 -8.514 -4.115 1.00 93.38 86 ASN A CA 1
ATOM 663 C C . ASN A 1 86 ? -14.388 -7.763 -4.527 1.00 93.38 86 ASN A C 1
ATOM 665 O O . ASN A 1 86 ? -15.450 -8.367 -4.684 1.00 93.38 86 ASN A O 1
ATOM 669 N N . LYS A 1 87 ? -14.293 -6.441 -4.666 1.00 90.38 87 LYS A N 1
ATOM 670 C CA . LYS A 1 87 ? -15.409 -5.575 -5.055 1.00 90.38 87 LYS A CA 1
ATOM 671 C C . LYS A 1 87 ? -15.054 -4.783 -6.311 1.00 90.38 87 LYS A C 1
ATOM 673 O O . LYS A 1 87 ? -13.887 -4.430 -6.459 1.00 90.38 87 LYS A O 1
ATOM 678 N N . PRO A 1 88 ? -16.014 -4.479 -7.201 1.00 90.75 88 PRO A N 1
ATOM 679 C CA . PRO A 1 88 ? -15.747 -3.656 -8.380 1.00 90.75 88 PRO A CA 1
ATOM 680 C C . PRO A 1 88 ? -15.076 -2.318 -8.043 1.00 90.75 88 PRO A C 1
ATOM 682 O O . PRO A 1 88 ? -14.173 -1.894 -8.754 1.00 90.75 88 PRO A O 1
ATOM 685 N N . GLU A 1 89 ? -15.460 -1.696 -6.927 1.00 88.38 89 GLU A N 1
ATOM 686 C CA . GLU A 1 89 ? -14.929 -0.410 -6.459 1.00 88.38 89 GLU A CA 1
ATOM 687 C C . GLU A 1 89 ? -13.473 -0.494 -5.981 1.00 88.38 89 GLU A C 1
ATOM 689 O O . GLU A 1 89 ? -12.804 0.530 -5.890 1.00 88.38 89 GLU A O 1
ATOM 694 N N . PHE A 1 90 ? -12.972 -1.703 -5.701 1.00 91.62 90 PHE A N 1
ATOM 695 C CA . PHE A 1 90 ? -11.571 -1.919 -5.348 1.00 91.62 90 PHE A CA 1
ATOM 696 C C . PHE A 1 90 ? -10.640 -1.691 -6.542 1.00 91.62 90 PHE A C 1
ATOM 698 O O . PHE A 1 90 ? -9.469 -1.381 -6.350 1.00 91.62 90 PHE A O 1
ATOM 705 N N . ILE A 1 91 ? -11.145 -1.842 -7.771 1.00 91.62 91 ILE A N 1
ATOM 706 C CA . ILE A 1 91 ? -10.357 -1.650 -8.986 1.00 91.62 91 ILE A CA 1
ATOM 707 C C . ILE A 1 91 ? -10.279 -0.142 -9.282 1.00 91.62 91 ILE A C 1
ATOM 709 O O . ILE A 1 91 ? -11.290 0.466 -9.647 1.00 91.62 91 ILE A O 1
ATOM 713 N N . PRO A 1 92 ? -9.096 0.483 -9.167 1.00 90.94 92 PRO A N 1
ATOM 714 C CA . PRO A 1 92 ? -8.935 1.910 -9.418 1.00 90.94 92 PRO A CA 1
ATOM 715 C C . PRO A 1 92 ? -9.158 2.252 -10.897 1.00 90.94 92 PRO A C 1
ATOM 717 O O . PRO A 1 92 ? -8.799 1.498 -11.803 1.00 90.94 92 PRO A O 1
ATOM 720 N N . THR A 1 93 ? -9.722 3.435 -11.148 1.00 91.06 93 THR A N 1
ATOM 721 C CA . THR A 1 93 ? -9.859 3.996 -12.500 1.00 91.06 93 THR A CA 1
ATOM 722 C C . THR A 1 93 ? -8.699 4.945 -12.790 1.00 91.06 93 THR A C 1
ATOM 724 O O . THR A 1 93 ? -8.396 5.820 -11.980 1.00 91.06 93 THR A O 1
ATOM 727 N N . TYR A 1 94 ? -8.075 4.802 -13.963 1.00 91.62 94 TYR A N 1
ATOM 728 C CA . TYR A 1 94 ? -6.949 5.632 -14.398 1.00 91.62 94 TYR A CA 1
ATOM 729 C C . TYR A 1 94 ? -7.271 6.424 -15.679 1.00 91.62 94 TYR A C 1
ATOM 731 O O . TYR A 1 94 ? -7.960 5.894 -16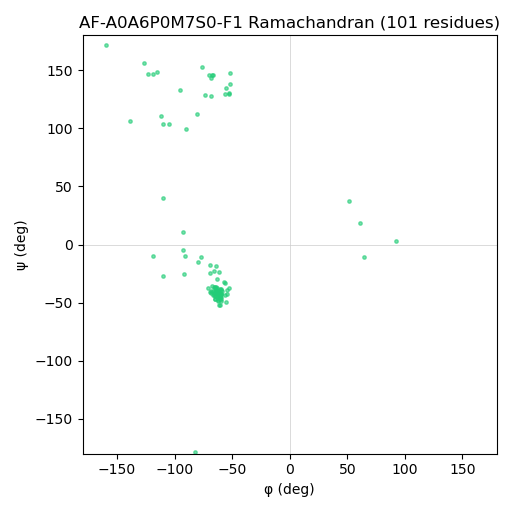.553 1.00 91.62 94 TYR A O 1
ATOM 739 N N . PRO A 1 95 ? -6.719 7.646 -15.844 1.00 91.12 95 PRO A N 1
ATOM 740 C CA . PRO A 1 95 ? -6.001 8.415 -14.824 1.00 91.12 95 PRO A CA 1
ATOM 741 C C . PRO A 1 95 ? -6.962 8.913 -13.731 1.00 91.12 95 PRO A C 1
ATOM 743 O O . PRO A 1 95 ? -8.111 9.243 -14.014 1.00 91.12 95 PRO A O 1
ATOM 746 N N . GLY A 1 96 ? -6.495 8.976 -12.486 1.00 85.81 96 GLY A N 1
ATOM 747 C CA . GLY A 1 96 ? -7.320 9.350 -11.338 1.00 85.81 96 GLY A CA 1
ATOM 748 C C . GLY A 1 96 ? -6.487 9.823 -10.150 1.00 85.81 96 GLY A C 1
ATOM 749 O O . GLY A 1 96 ? -5.258 9.736 -10.167 1.00 85.81 96 GLY A O 1
ATOM 750 N N . ASN A 1 97 ? -7.167 10.341 -9.127 1.00 84.44 97 ASN A N 1
ATOM 751 C CA . ASN A 1 97 ? -6.538 10.732 -7.865 1.00 84.44 97 ASN A CA 1
ATOM 752 C C . ASN A 1 97 ? -6.210 9.501 -7.013 1.00 84.44 97 ASN A C 1
ATOM 754 O O . ASN A 1 97 ? -6.898 8.484 -7.088 1.00 84.44 97 ASN A O 1
ATOM 758 N N . LEU A 1 98 ? -5.187 9.619 -6.164 1.00 84.56 98 LEU A N 1
ATOM 759 C CA . LEU A 1 98 ? -4.892 8.594 -5.167 1.00 84.56 98 LEU A CA 1
ATOM 760 C C . LEU A 1 98 ? -6.002 8.548 -4.102 1.00 84.56 98 LEU A C 1
ATOM 762 O O . LEU A 1 98 ? -6.493 9.607 -3.690 1.00 84.56 98 LEU A O 1
ATOM 766 N N . PRO A 1 99 ? -6.366 7.356 -3.596 1.00 82.00 99 PRO A N 1
ATOM 767 C CA . PRO A 1 99 ? -7.240 7.232 -2.436 1.00 82.00 99 PRO A CA 1
ATOM 768 C C . PRO A 1 99 ? -6.731 8.076 -1.262 1.00 82.00 99 PRO A C 1
ATOM 770 O O . PRO A 1 99 ? -5.529 8.280 -1.095 1.00 82.00 99 PRO A O 1
ATOM 773 N N . MET A 1 100 ? -7.654 8.601 -0.453 1.00 76.19 100 MET A N 1
ATOM 774 C CA . MET A 1 100 ? -7.387 9.507 0.681 1.00 76.19 100 MET A CA 1
ATOM 775 C C . MET A 1 100 ? -6.783 10.879 0.341 1.00 76.19 100 MET A C 1
ATOM 777 O O . MET A 1 100 ? -6.760 11.751 1.212 1.00 76.19 100 MET A O 1
ATOM 781 N N . VAL A 1 101 ? -6.329 11.116 -0.892 1.00 64.00 101 VAL A N 1
ATOM 782 C CA . VAL A 1 101 ? -5.759 12.400 -1.305 1.00 64.00 101 VAL A CA 1
ATOM 783 C C . VAL A 1 101 ? -6.711 13.079 -2.277 1.00 64.00 101 VAL A C 1
ATOM 785 O O . VAL A 1 101 ? -6.818 12.718 -3.444 1.00 64.00 101 VAL A O 1
ATOM 788 N N . HIS A 1 102 ? -7.427 14.085 -1.789 1.00 56.12 102 HIS A N 1
ATOM 789 C CA . HIS A 1 102 ? -8.089 15.053 -2.658 1.00 56.12 102 HIS A CA 1
ATOM 790 C C . HIS A 1 102 ? -7.073 16.177 -2.884 1.00 56.12 102 HIS A C 1
ATOM 792 O O . HIS A 1 102 ? -6.832 16.971 -1.974 1.00 56.12 102 HIS A O 1
ATOM 798 N N . LEU A 1 103 ? -6.387 16.146 -4.032 1.00 43.12 103 LEU A N 1
ATOM 799 C CA . LEU A 1 103 ? -5.583 17.276 -4.510 1.00 43.12 103 LEU A CA 1
ATOM 800 C C . LEU A 1 103 ? -6.495 18.373 -5.062 1.00 43.12 103 LEU A C 1
ATOM 802 O O . LEU A 1 103 ? -7.495 18.014 -5.725 1.00 43.12 103 LEU A O 1
#

pLDDT: mean 93.1, std 9.54, range [43.12, 98.75]

Sequence (103 aa):
MLKIPVGIIQQIHQAKEAQDLYTHLQAALELEHSTIPPYLTALYSIQPNSNQTIAEIIFSVVREEMLHMVIVANVLNAIGGSPQVNKPEFIPTYPGNLPMVHL

Foldseek 3Di:
DDDQDVVLVVQVVPDPALVSCLVVLLLQLLLLVVVLVVLVVVLVVADPPPPVVVNVVSVVSNVVSVVSSVVSQVSCVVRPHHHDCPDPVSDDDPPDDGRSDDD

Secondary structure (DSSP, 8-state):
-----HHHHHHHHH--SGGGGHHHHHHHHHHHHHHHHHHHHHHHHSPTTS-HHHHHHHHHHHHHHHHHHHHHHHHHHHTT-----SSGGGS--SS-PPTT---

Mean predicted aligned error: 3.74 Å